Protein AF-A0A447P5D8-F1 (afdb_monomer)

InterPro domains:
  IPR003753 Exonuclease VII, large subunit [PTHR30008] (2-78)
  IPR020579 Exonuclease VII, large subunit, C-terminal [PF02601] (2-78)

pLDDT: mean 85.24, std 13.98, range [43.09, 98.06]

Secondary structure (DSSP, 8-state):
-HHHH-SSS---------SSTTHHHHHHHHHHHHHHHT--S-EEEEE-S--SGGGGGGT-HHHHHHHHH-SS-EEEEE-------

Sequence (85 aa):
MLKRRDPSLPVIIYPTAVQGDDAPGQIVRAIELANARGECDVLIVGRGGGSLEDLWSFNDERVARAIFASRIPVVSAVVTKRTSR

Radius of gyration: 13.83 Å; Cα contacts (8 Å, |Δi|>4): 97; chains: 1; bounding box: 24×35×35 Å

Nearest PDB structures (foldseek):
  8txr-assembly1_D  TM=9.254E-01  e=1.377E-11  Escherichia coli
  8txr-assembly1_A  TM=9.117E-01  e=9.265E-12  Escherichia coli
  8txr-assembly1_C  TM=8.924E-01  e=3.509E-10  Escherichia coli
  4ran-assembly1_B  TM=4.160E-01  e=3.877E+00  Homo sapiens
  4rao-assembly1_B  TM=4.026E-01  e=9.779E+00  Homo sapiens

Mean predicted aligned error: 5.99 Å

Foldseek 3Di:
DCCVVPVPDDDDDQDADQFDPCRLVRLLVSLVVCQVVVPDQEAEDEDDEDDPNRNVSCVPVSNVVSQVPHPRHYDYPYDYDPPDD

Organism: Salmonella enterica I (NCBI:txid59201)

Solvent-accessible surface area (backbone atoms only — not comparable to full-atom values): 5296 Å² total; per-residue (Å²): 109,60,69,76,76,45,68,82,64,88,81,87,86,72,92,59,52,68,48,61,91,65,8,30,64,36,46,33,52,44,55,53,50,48,56,72,67,63,82,54,83,60,43,80,51,63,47,76,67,55,65,77,77,47,51,49,34,69,70,33,66,67,30,50,49,43,60,71,70,44,85,43,52,75,44,78,50,75,46,75,57,78,76,79,123

Structure (mmCIF, N/CA/C/O backbone):
data_AF-A0A447P5D8-F1
#
_entry.id   AF-A0A447P5D8-F1
#
loop_
_atom_site.group_PDB
_atom_site.id
_atom_site.type_symbol
_atom_site.label_atom_id
_atom_site.label_alt_id
_atom_site.label_comp_id
_atom_site.label_asym_id
_atom_site.label_entity_id
_atom_site.label_seq_id
_atom_site.pdbx_PDB_ins_code
_atom_site.Cartn_x
_atom_site.Cartn_y
_atom_site.Cartn_z
_atom_site.occupancy
_atom_site.B_iso_or_equiv
_atom_site.auth_seq_id
_atom_site.auth_comp_id
_atom_site.auth_asym_id
_atom_site.auth_atom_id
_atom_site.pdbx_PDB_model_num
ATOM 1 N N . MET A 1 1 ? 8.750 13.336 10.536 1.00 60.03 1 MET A N 1
ATOM 2 C CA . MET A 1 1 ? 7.783 14.385 10.131 1.00 60.03 1 MET A CA 1
ATOM 3 C C . MET A 1 1 ? 6.407 14.167 10.757 1.00 60.03 1 MET A C 1
ATOM 5 O O . MET A 1 1 ? 5.962 15.081 11.434 1.00 60.03 1 MET A O 1
ATOM 9 N N . LEU A 1 2 ? 5.780 12.986 10.625 1.00 65.06 2 LEU A N 1
ATOM 10 C CA . LEU A 1 2 ? 4.493 12.668 11.283 1.00 65.06 2 LEU A CA 1
ATOM 11 C C . LEU A 1 2 ? 4.551 12.789 12.812 1.00 65.06 2 LEU A C 1
ATOM 13 O O . LEU A 1 2 ? 3.855 13.636 13.349 1.00 65.06 2 LEU A O 1
ATOM 17 N N . LYS A 1 3 ? 5.515 12.132 13.480 1.00 67.50 3 LYS A N 1
ATOM 18 C CA . LYS A 1 3 ? 5.753 12.286 14.936 1.00 67.50 3 LYS A CA 1
ATOM 19 C C . LYS A 1 3 ? 5.945 13.731 15.427 1.00 67.50 3 LYS A C 1
ATOM 21 O O . LYS A 1 3 ? 5.844 13.980 16.616 1.00 67.50 3 LYS A O 1
ATOM 26 N N . ARG A 1 4 ? 6.286 14.671 14.535 1.00 74.50 4 ARG A N 1
ATOM 27 C CA . ARG A 1 4 ? 6.462 16.096 14.865 1.00 74.50 4 ARG A CA 1
ATOM 28 C C . ARG A 1 4 ? 5.179 16.906 14.653 1.00 74.50 4 ARG A C 1
ATOM 30 O O . ARG A 1 4 ? 5.037 17.953 15.265 1.00 74.50 4 ARG A O 1
ATOM 37 N N . ARG A 1 5 ? 4.299 16.472 13.743 1.00 78.38 5 ARG A N 1
ATOM 38 C CA . ARG A 1 5 ? 3.028 17.149 13.438 1.00 78.38 5 ARG A CA 1
ATOM 39 C C . ARG A 1 5 ? 1.889 16.629 14.306 1.00 78.38 5 ARG A C 1
ATOM 41 O O . ARG A 1 5 ? 1.106 17.433 14.783 1.00 78.38 5 ARG A O 1
ATOM 48 N N . ASP A 1 6 ? 1.844 15.319 14.517 1.00 80.69 6 ASP A N 1
ATOM 49 C CA . ASP A 1 6 ? 0.920 14.660 15.431 1.00 80.69 6 ASP A CA 1
ATOM 50 C C . ASP A 1 6 ? 1.593 13.395 16.001 1.00 80.69 6 ASP A C 1
ATOM 52 O O . ASP A 1 6 ? 1.690 12.374 15.315 1.00 80.69 6 ASP A O 1
ATOM 56 N N . PRO A 1 7 ? 2.141 13.462 17.225 1.00 78.31 7 PRO A N 1
ATOM 57 C CA . PRO A 1 7 ? 2.772 12.319 17.879 1.00 78.31 7 PRO A CA 1
ATOM 58 C C . PRO A 1 7 ? 1.779 11.239 18.322 1.00 78.31 7 PRO A C 1
ATOM 60 O O . PRO A 1 7 ? 2.211 10.123 18.601 1.00 78.31 7 PRO A O 1
ATOM 63 N N . SER A 1 8 ? 0.491 11.581 18.442 1.00 88.06 8 SER A N 1
ATOM 64 C CA . SER A 1 8 ? -0.540 10.692 18.983 1.00 88.06 8 SER A CA 1
ATOM 65 C C . SER A 1 8 ? -1.139 9.765 17.931 1.00 88.06 8 SER A C 1
ATOM 67 O O . SER A 1 8 ? -1.648 8.706 18.285 1.00 88.06 8 SER A O 1
ATOM 69 N N . LEU A 1 9 ? -1.022 10.123 16.647 1.00 87.19 9 LEU A N 1
ATOM 70 C CA . LEU A 1 9 ? -1.496 9.310 15.535 1.00 87.19 9 LEU A CA 1
ATOM 71 C C . LEU A 1 9 ? -0.639 8.035 15.377 1.00 87.19 9 LEU A C 1
ATOM 73 O O . LEU A 1 9 ? 0.544 8.136 15.023 1.00 87.19 9 LEU A O 1
ATOM 77 N N . PRO A 1 10 ? -1.202 6.829 15.587 1.00 89.62 10 PRO A N 1
ATOM 78 C CA . PRO A 1 10 ? -0.488 5.578 15.362 1.00 89.62 10 PRO A CA 1
ATOM 79 C C . PRO A 1 10 ? -0.222 5.383 13.868 1.00 89.62 10 PRO A C 1
ATOM 81 O O . PRO A 1 10 ? -1.107 5.564 13.036 1.00 89.62 10 PRO A O 1
ATOM 84 N N . VAL A 1 11 ? 1.007 5.005 13.512 1.00 91.75 11 VAL A N 1
ATOM 85 C CA . VAL A 1 11 ? 1.400 4.764 12.117 1.00 91.75 11 VAL A CA 1
ATOM 86 C C . VAL A 1 11 ? 2.040 3.391 12.008 1.00 91.75 11 VAL A C 1
ATOM 88 O O . VAL A 1 11 ? 3.057 3.125 12.652 1.00 91.75 11 VAL A O 1
ATOM 91 N N . ILE A 1 12 ? 1.478 2.551 11.142 1.00 94.31 12 ILE A N 1
ATOM 92 C CA . ILE A 1 12 ? 2.055 1.263 10.759 1.00 94.31 12 ILE A CA 1
ATOM 93 C C . ILE A 1 12 ? 2.712 1.425 9.392 1.00 94.31 12 ILE A C 1
ATOM 95 O O . ILE A 1 12 ? 2.101 1.917 8.445 1.00 94.31 12 ILE A O 1
ATOM 99 N N . ILE A 1 13 ? 3.977 1.019 9.293 1.00 93.50 13 ILE A N 1
ATOM 100 C CA . ILE A 1 13 ? 4.727 1.043 8.037 1.00 93.50 13 ILE A CA 1
ATOM 101 C C . ILE A 1 13 ? 4.722 -0.366 7.454 1.00 93.50 13 ILE A C 1
ATOM 103 O O . ILE A 1 13 ? 5.182 -1.301 8.106 1.00 93.50 13 ILE A O 1
ATOM 107 N N . TYR A 1 14 ? 4.248 -0.488 6.215 1.00 94.56 14 TYR A N 1
ATOM 108 C CA . TYR A 1 14 ? 4.373 -1.687 5.388 1.00 94.56 14 TYR A CA 1
ATOM 109 C C . TYR A 1 14 ? 5.500 -1.457 4.366 1.00 94.56 14 TYR A C 1
ATOM 111 O O . TYR A 1 14 ? 5.273 -0.780 3.358 1.00 94.56 14 TYR A O 1
ATOM 119 N N . PRO A 1 15 ? 6.736 -1.939 4.618 1.00 92.88 15 PRO A N 1
ATOM 120 C CA . PRO A 1 15 ? 7.870 -1.698 3.729 1.00 92.88 15 PRO A CA 1
ATOM 121 C C . PRO A 1 15 ? 7.607 -2.294 2.348 1.00 92.88 15 PRO A C 1
ATOM 123 O O . PRO A 1 15 ? 7.313 -3.479 2.230 1.00 92.88 15 PRO A O 1
ATOM 126 N N . THR A 1 16 ? 7.690 -1.458 1.316 1.00 92.19 16 THR A N 1
ATOM 127 C CA . THR A 1 16 ? 7.254 -1.805 -0.038 1.00 92.19 16 THR A CA 1
ATOM 128 C C . THR A 1 16 ? 8.108 -1.052 -1.050 1.00 9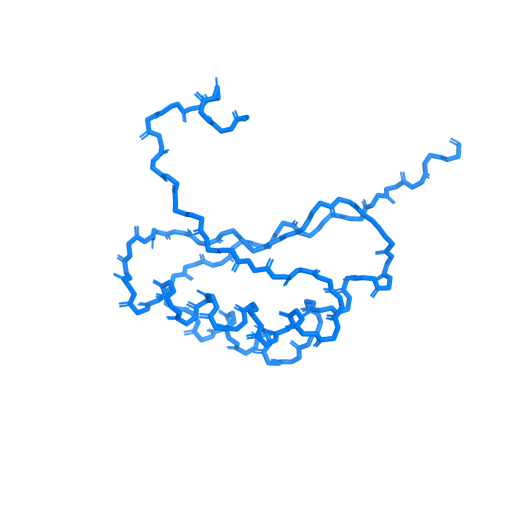2.19 16 THR A C 1
ATOM 130 O O . THR A 1 16 ? 8.284 0.162 -0.924 1.00 92.19 16 THR A O 1
ATOM 133 N N . ALA A 1 17 ? 8.633 -1.743 -2.061 1.00 91.06 17 ALA A N 1
ATOM 134 C CA . ALA A 1 17 ? 9.228 -1.092 -3.219 1.00 91.06 17 ALA A CA 1
ATOM 135 C C . ALA A 1 17 ? 8.150 -0.335 -4.006 1.00 91.06 17 ALA A C 1
ATOM 137 O O . ALA A 1 17 ? 7.082 -0.863 -4.295 1.00 91.06 17 ALA A O 1
ATOM 138 N N . VAL A 1 18 ? 8.444 0.912 -4.365 1.00 86.88 18 VAL A N 1
ATOM 139 C CA . VAL A 1 18 ? 7.515 1.824 -5.060 1.00 86.88 18 VAL A CA 1
ATOM 140 C C . VAL A 1 18 ? 8.016 2.226 -6.451 1.00 86.88 18 VAL A C 1
ATOM 142 O O . VAL A 1 18 ? 7.497 3.162 -7.055 1.00 86.88 18 VAL A O 1
ATOM 145 N N . GLN A 1 19 ? 9.068 1.556 -6.924 1.00 85.62 19 GLN A N 1
ATOM 146 C CA . GLN A 1 19 ? 9.681 1.720 -8.239 1.00 85.62 19 GLN A CA 1
ATOM 147 C C . GLN A 1 19 ? 10.386 0.421 -8.655 1.00 85.62 19 GLN A C 1
ATOM 149 O O . GLN A 1 19 ? 10.819 -0.344 -7.788 1.00 85.62 19 GLN A O 1
ATOM 154 N N . GLY A 1 20 ? 10.549 0.228 -9.964 1.00 86.62 20 GLY A N 1
ATOM 155 C CA . GLY A 1 20 ? 11.130 -0.981 -10.547 1.00 86.62 20 GLY A CA 1
ATOM 156 C C . GLY A 1 20 ? 10.120 -2.119 -10.712 1.00 86.62 20 GLY A C 1
ATOM 157 O O . GLY A 1 20 ? 9.002 -2.061 -10.200 1.00 86.62 20 GLY A O 1
ATOM 158 N N . ASP A 1 21 ? 10.531 -3.166 -11.423 1.00 88.75 21 ASP A N 1
ATOM 159 C CA . ASP A 1 21 ? 9.639 -4.235 -11.898 1.00 88.75 21 ASP A CA 1
ATOM 160 C C . ASP A 1 21 ? 8.980 -5.046 -10.770 1.00 88.75 21 ASP A C 1
ATOM 162 O O . ASP A 1 21 ? 7.866 -5.553 -10.919 1.00 88.75 21 ASP A O 1
ATOM 166 N N . ASP A 1 22 ? 9.628 -5.119 -9.605 1.00 90.75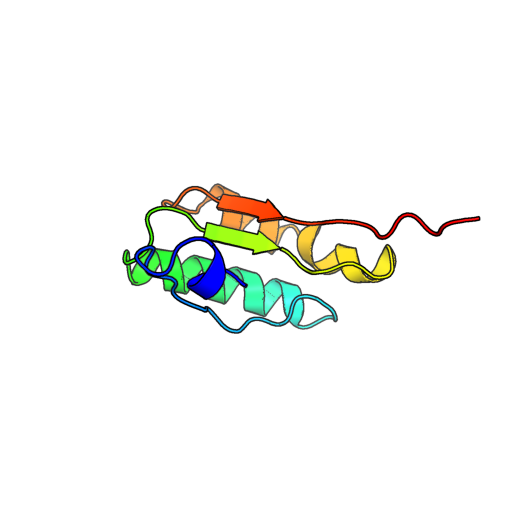 22 ASP A N 1
ATOM 167 C CA . ASP A 1 22 ? 9.113 -5.831 -8.433 1.00 90.75 22 ASP A CA 1
ATOM 168 C C . ASP A 1 22 ? 8.081 -5.025 -7.625 1.00 90.75 22 ASP A C 1
ATOM 170 O O . ASP A 1 22 ? 7.383 -5.587 -6.770 1.00 90.75 22 ASP A O 1
ATOM 174 N N . ALA A 1 23 ? 7.975 -3.713 -7.861 1.00 92.31 23 ALA A N 1
ATOM 175 C CA . ALA A 1 23 ? 7.142 -2.822 -7.059 1.00 92.31 23 ALA A CA 1
ATOM 176 C C . ALA A 1 23 ? 5.647 -3.179 -7.095 1.00 92.31 23 ALA A C 1
ATOM 178 O O . ALA A 1 23 ? 5.067 -3.308 -6.014 1.00 92.31 23 ALA A O 1
ATOM 179 N N . PRO A 1 24 ? 5.005 -3.433 -8.257 1.00 93.88 24 PRO A N 1
ATOM 180 C CA . PRO A 1 24 ? 3.588 -3.795 -8.294 1.00 93.88 24 PRO A CA 1
ATOM 181 C C . PRO A 1 24 ? 3.247 -4.986 -7.395 1.00 93.88 24 PRO A C 1
ATOM 183 O O . PRO A 1 24 ? 2.309 -4.931 -6.602 1.00 93.88 24 PRO A O 1
ATOM 186 N N . GLY A 1 25 ? 4.051 -6.052 -7.462 1.00 95.69 25 GLY A N 1
ATOM 187 C CA . GLY A 1 25 ? 3.835 -7.254 -6.659 1.00 95.69 25 GLY A CA 1
ATOM 188 C C . GLY A 1 25 ? 4.004 -7.002 -5.160 1.00 95.69 25 GLY A C 1
ATOM 189 O O . GLY A 1 25 ? 3.261 -7.561 -4.355 1.00 95.69 25 GLY A O 1
ATOM 190 N N . GLN A 1 26 ? 4.956 -6.151 -4.768 1.00 96.19 26 GLN A N 1
ATOM 191 C CA . GLN A 1 26 ? 5.122 -5.765 -3.366 1.00 96.19 26 GLN A CA 1
ATOM 192 C C . GLN A 1 26 ? 3.958 -4.898 -2.871 1.00 96.19 26 GLN A C 1
ATOM 194 O O . GLN A 1 26 ? 3.470 -5.135 -1.768 1.00 96.19 26 GLN A O 1
ATOM 199 N N . ILE A 1 27 ? 3.477 -3.951 -3.685 1.00 95.31 27 ILE A N 1
ATOM 200 C CA . ILE A 1 27 ? 2.339 -3.083 -3.345 1.00 95.31 27 ILE A CA 1
ATOM 201 C C . ILE A 1 27 ? 1.077 -3.917 -3.115 1.00 95.31 27 ILE A C 1
ATOM 203 O O . ILE A 1 27 ? 0.407 -3.733 -2.099 1.00 95.31 27 ILE A O 1
ATOM 207 N N . VAL A 1 28 ? 0.786 -4.872 -4.004 1.00 97.12 28 VAL A N 1
ATOM 208 C CA . VAL A 1 28 ? -0.355 -5.790 -3.845 1.00 97.12 28 VAL A CA 1
ATOM 209 C C . VAL A 1 28 ? -0.262 -6.547 -2.519 1.00 97.12 28 VAL A C 1
ATOM 211 O O . VAL A 1 28 ? -1.188 -6.480 -1.712 1.00 97.12 28 VAL A O 1
ATOM 214 N N . ARG A 1 29 ? 0.885 -7.180 -2.234 1.00 97.88 29 ARG A N 1
ATOM 215 C CA . ARG A 1 29 ? 1.085 -7.929 -0.982 1.00 97.88 29 ARG A CA 1
ATOM 216 C C . ARG A 1 29 ? 0.948 -7.052 0.261 1.00 97.88 29 ARG A C 1
ATOM 218 O O . ARG A 1 29 ? 0.431 -7.511 1.275 1.00 97.88 29 ARG A O 1
ATOM 225 N N . ALA A 1 30 ? 1.403 -5.803 0.203 1.00 97.25 30 ALA A N 1
ATOM 226 C CA . ALA A 1 30 ? 1.276 -4.868 1.316 1.00 97.25 30 ALA A CA 1
ATOM 227 C C . ALA A 1 30 ? -0.189 -4.491 1.587 1.00 97.25 30 ALA A C 1
ATOM 229 O O . ALA A 1 30 ? -0.604 -4.470 2.746 1.00 97.25 30 ALA A O 1
ATOM 230 N N . ILE A 1 31 ? -0.983 -4.248 0.537 1.00 97.12 31 ILE A N 1
ATOM 231 C CA . ILE A 1 31 ? -2.424 -3.972 0.657 1.00 97.12 31 ILE A CA 1
ATOM 232 C C . ILE A 1 31 ? -3.150 -5.189 1.240 1.00 97.12 31 ILE A C 1
ATOM 234 O O . ILE A 1 31 ? -3.934 -5.047 2.179 1.00 97.12 31 ILE A O 1
ATOM 238 N N . GLU A 1 32 ? -2.876 -6.387 0.725 1.00 97.94 32 GLU A N 1
ATOM 239 C CA . GLU A 1 32 ? -3.475 -7.634 1.215 1.00 97.94 32 GLU A CA 1
ATOM 240 C C . GLU A 1 32 ? -3.127 -7.890 2.684 1.00 97.94 32 GLU A C 1
ATOM 242 O O . GLU A 1 32 ? -4.013 -8.171 3.491 1.00 97.94 32 GLU A O 1
ATOM 247 N N . LEU A 1 33 ? -1.854 -7.720 3.056 1.00 98.06 33 LEU A N 1
ATOM 248 C CA . LEU A 1 33 ? -1.399 -7.884 4.433 1.00 98.06 33 LEU A CA 1
ATOM 249 C C . LEU A 1 33 ? -2.068 -6.878 5.375 1.00 98.06 33 LEU A C 1
ATOM 251 O O . LEU A 1 33 ? -2.491 -7.254 6.467 1.00 98.06 33 LEU A O 1
ATOM 255 N N . ALA A 1 34 ? -2.192 -5.615 4.966 1.00 97.56 34 ALA A N 1
ATOM 256 C CA . ALA A 1 34 ? -2.855 -4.603 5.777 1.00 97.56 34 ALA A CA 1
ATOM 257 C C . ALA A 1 34 ? -4.341 -4.929 5.997 1.00 97.56 34 ALA A C 1
ATOM 259 O O . ALA A 1 34 ? -4.833 -4.837 7.122 1.00 97.56 34 ALA A O 1
ATOM 260 N N . ASN A 1 35 ? -5.033 -5.390 4.950 1.00 98.06 35 ASN A N 1
ATOM 261 C CA . ASN A 1 35 ? -6.417 -5.855 5.046 1.00 98.06 35 ASN A CA 1
ATOM 262 C C . ASN A 1 35 ? -6.564 -7.098 5.935 1.00 98.06 35 ASN A C 1
ATOM 264 O O . ASN A 1 35 ? -7.554 -7.212 6.653 1.00 98.06 35 ASN A O 1
ATOM 268 N N . ALA A 1 36 ? -5.601 -8.023 5.894 1.00 98.00 36 ALA A N 1
ATOM 269 C CA . ALA A 1 36 ? -5.610 -9.222 6.728 1.00 98.00 36 ALA A CA 1
ATOM 270 C C . ALA A 1 36 ? -5.384 -8.902 8.212 1.00 98.00 36 ALA A C 1
ATOM 272 O O . ALA A 1 36 ? -5.994 -9.530 9.074 1.00 98.00 36 ALA A O 1
ATOM 273 N N . ARG A 1 37 ? -4.521 -7.923 8.508 1.00 97.56 37 ARG A N 1
ATOM 274 C CA . ARG A 1 37 ? -4.232 -7.480 9.878 1.00 97.56 37 ARG A CA 1
ATOM 275 C C . ARG A 1 37 ? -5.361 -6.640 10.474 1.00 97.56 37 ARG A C 1
ATOM 277 O O . ARG A 1 37 ? -5.622 -6.754 11.663 1.00 97.56 37 ARG A O 1
ATOM 284 N N . GLY A 1 38 ? -6.033 -5.818 9.663 1.00 95.88 38 GLY A N 1
ATOM 285 C CA . GLY A 1 38 ? -7.169 -5.006 10.118 1.00 95.88 38 GLY A CA 1
ATOM 286 C C . GLY A 1 38 ? -6.799 -3.952 11.168 1.00 95.88 38 GLY A C 1
ATOM 287 O O . GLY A 1 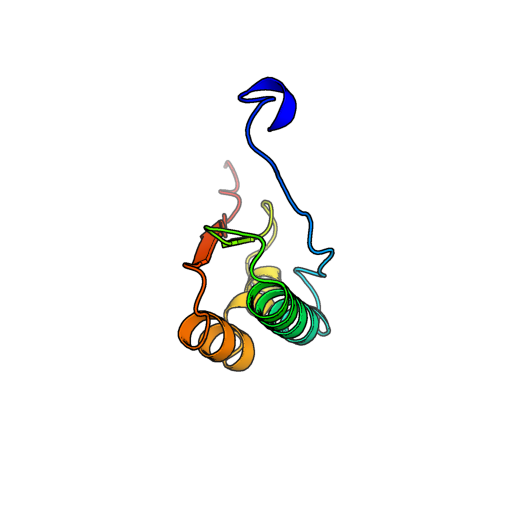38 ? -7.638 -3.566 11.971 1.00 95.88 38 GLY A O 1
ATOM 288 N N . GLU A 1 39 ? -5.539 -3.509 11.182 1.00 95.19 39 GLU A N 1
ATOM 289 C CA . GLU A 1 39 ? -4.990 -2.582 12.188 1.00 95.19 39 GLU A CA 1
ATOM 290 C C . GLU A 1 39 ? -5.024 -1.107 11.748 1.00 95.19 39 GLU A C 1
ATOM 292 O O . GLU A 1 39 ? -4.629 -0.229 12.512 1.00 95.19 39 GLU A O 1
ATOM 297 N N . CYS A 1 40 ? -5.443 -0.826 10.509 1.00 96.00 40 CYS A N 1
ATOM 298 C CA . CYS A 1 40 ? -5.461 0.520 9.940 1.00 96.00 40 CYS A CA 1
ATOM 299 C C . CYS A 1 40 ? -6.876 0.922 9.519 1.00 96.00 40 CYS A C 1
ATOM 301 O O . CYS A 1 40 ? -7.545 0.165 8.819 1.00 96.00 40 CYS A O 1
ATOM 303 N N . ASP A 1 41 ? -7.268 2.158 9.827 1.00 96.38 41 ASP A N 1
ATOM 304 C CA . ASP A 1 41 ? -8.520 2.752 9.333 1.00 96.38 41 ASP A CA 1
ATOM 305 C C . ASP A 1 41 ? -8.392 3.303 7.905 1.00 96.38 41 ASP A C 1
ATOM 307 O O . ASP A 1 41 ? -9.377 3.451 7.185 1.00 96.38 41 ASP A O 1
ATOM 311 N N . VAL A 1 42 ? -7.167 3.630 7.484 1.00 95.88 42 VAL A N 1
ATOM 312 C CA . VAL A 1 42 ? -6.856 4.175 6.160 1.00 95.88 42 VAL A CA 1
ATOM 313 C C . VAL A 1 42 ? -5.470 3.721 5.713 1.00 95.88 42 VAL A C 1
ATOM 315 O O . VAL A 1 42 ? -4.537 3.643 6.516 1.00 95.88 42 VAL A O 1
ATOM 318 N N . LEU A 1 43 ? -5.316 3.445 4.418 1.00 96.25 43 LEU A N 1
ATOM 319 C CA . LEU A 1 43 ? -4.023 3.195 3.786 1.00 96.25 43 LEU A CA 1
ATOM 320 C C . LEU A 1 43 ? -3.607 4.403 2.956 1.00 96.25 43 LEU A C 1
ATOM 322 O O . LEU A 1 43 ? -4.383 4.922 2.158 1.00 96.25 43 LEU A O 1
ATOM 326 N N . ILE A 1 44 ? -2.350 4.814 3.102 1.00 93.69 44 ILE A N 1
ATOM 327 C CA . ILE A 1 44 ? -1.724 5.787 2.209 1.00 93.69 44 ILE A CA 1
ATOM 328 C C . ILE A 1 44 ? -0.738 5.023 1.341 1.00 93.69 44 ILE A C 1
ATOM 330 O O . ILE A 1 44 ? 0.271 4.516 1.832 1.00 93.69 44 ILE A O 1
ATOM 334 N N . VAL A 1 45 ? -1.038 4.947 0.050 1.00 90.94 45 VAL A N 1
ATOM 335 C CA . VAL A 1 45 ? -0.193 4.283 -0.942 1.00 90.94 45 VAL A CA 1
ATOM 336 C C . VAL A 1 45 ? 0.372 5.365 -1.843 1.00 90.94 45 VAL A C 1
ATOM 338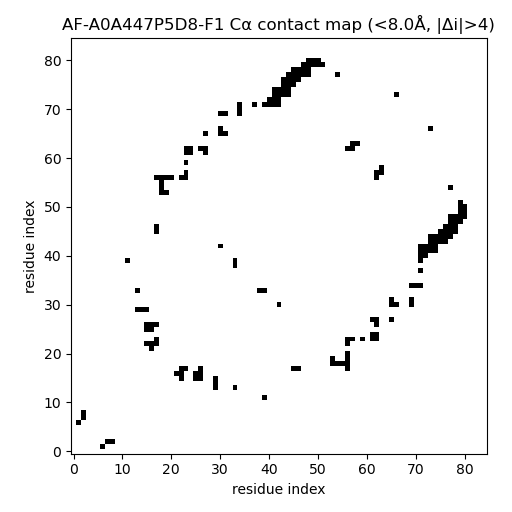 O O . VAL A 1 45 ? -0.353 6.113 -2.490 1.00 90.94 45 VAL A O 1
ATOM 341 N N . GLY A 1 46 ? 1.685 5.523 -1.843 1.00 86.69 46 GLY A N 1
ATOM 342 C CA . GLY A 1 46 ? 2.297 6.620 -2.567 1.00 86.69 46 GLY A CA 1
ATOM 343 C C . GLY A 1 46 ? 3.805 6.559 -2.525 1.00 86.69 46 GLY A C 1
ATOM 344 O O . GLY A 1 46 ? 4.408 5.757 -1.813 1.00 86.69 46 GLY A O 1
ATOM 345 N N . ARG A 1 47 ? 4.409 7.437 -3.312 1.00 82.94 47 ARG A N 1
ATOM 346 C CA . ARG A 1 47 ? 5.854 7.566 -3.448 1.00 82.94 47 ARG A CA 1
ATOM 347 C C . ARG A 1 47 ? 6.206 9.054 -3.446 1.00 82.94 47 ARG A C 1
ATOM 349 O O . ARG A 1 47 ? 5.390 9.892 -3.820 1.00 82.94 47 ARG A O 1
ATOM 356 N N . GLY A 1 48 ? 7.429 9.382 -3.031 1.00 75.25 48 GLY A N 1
ATOM 357 C CA . GLY A 1 48 ? 7.967 10.738 -3.171 1.00 75.25 48 GLY A CA 1
ATOM 358 C C . GLY A 1 48 ? 8.158 11.161 -4.637 1.00 75.25 48 GLY A C 1
ATOM 359 O O . GLY A 1 48 ? 7.877 10.418 -5.568 1.00 75.25 48 GLY A O 1
ATOM 360 N N . GLY A 1 49 ? 8.660 12.372 -4.868 1.00 63.88 49 GLY A N 1
ATOM 361 C CA . GLY A 1 49 ? 8.885 12.856 -6.233 1.00 63.88 49 GLY A CA 1
ATOM 362 C C . GLY A 1 49 ? 10.013 12.118 -6.980 1.00 63.88 49 GLY A C 1
ATOM 363 O O . GLY A 1 49 ? 11.023 11.773 -6.373 1.00 63.88 49 GLY A O 1
ATOM 364 N N . GLY A 1 50 ? 9.874 11.961 -8.301 1.00 66.75 50 GLY A N 1
ATOM 365 C CA . GLY A 1 50 ? 10.879 11.401 -9.224 1.00 66.75 50 GLY A CA 1
ATOM 366 C C . GLY A 1 50 ? 10.378 11.420 -10.680 1.00 66.75 50 GLY A C 1
ATOM 367 O O . GLY A 1 50 ? 9.474 12.206 -10.972 1.00 66.75 50 GLY A O 1
ATOM 368 N N . SER A 1 51 ? 10.959 10.621 -11.587 1.00 66.50 51 SER A N 1
ATOM 369 C CA . SER A 1 51 ? 10.591 10.628 -13.018 1.00 66.50 51 SER A CA 1
ATOM 370 C C . SER A 1 51 ? 9.173 10.076 -13.256 1.00 66.50 51 SER A C 1
ATOM 372 O O . SER A 1 51 ? 8.601 9.411 -12.387 1.00 66.50 51 SER A O 1
ATOM 374 N N . LEU A 1 52 ? 8.598 10.373 -14.430 1.00 64.50 52 LEU A N 1
ATOM 375 C CA . LEU A 1 52 ? 7.292 9.849 -14.855 1.00 64.50 52 LEU A CA 1
ATOM 376 C C . LEU A 1 52 ? 7.334 8.325 -15.067 1.00 64.50 52 LEU A C 1
ATOM 378 O O . LEU A 1 52 ? 6.355 7.638 -14.798 1.00 64.50 52 LEU A O 1
ATOM 382 N N . GLU A 1 53 ? 8.474 7.814 -15.528 1.00 62.31 53 GLU A N 1
ATOM 383 C CA . GLU A 1 53 ? 8.705 6.400 -15.854 1.00 62.31 53 GLU A CA 1
ATOM 384 C C . GLU A 1 53 ? 8.591 5.517 -14.608 1.00 62.31 53 GLU A C 1
ATOM 386 O O . GLU A 1 53 ? 7.998 4.444 -14.637 1.00 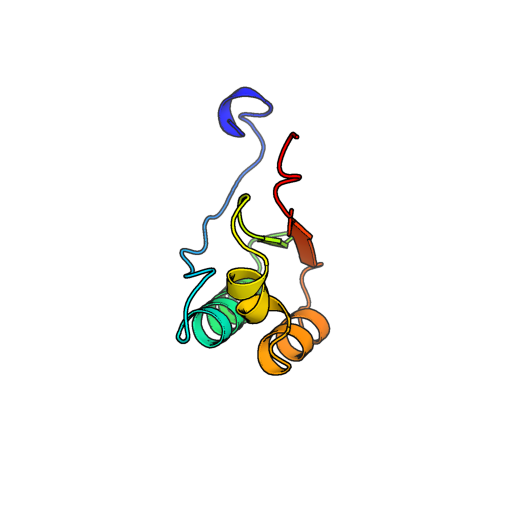62.31 53 GLU A O 1
ATOM 391 N N . ASP A 1 54 ? 9.031 6.025 -13.464 1.00 62.88 54 ASP A N 1
ATOM 392 C CA . ASP A 1 54 ? 8.924 5.308 -12.199 1.00 62.88 54 ASP A CA 1
ATOM 393 C C . ASP A 1 54 ? 7.485 5.244 -11.636 1.00 62.88 54 ASP A C 1
ATOM 395 O O . ASP A 1 54 ? 7.214 4.489 -10.698 1.00 62.88 54 ASP A O 1
ATOM 399 N N . LEU A 1 55 ? 6.552 6.059 -12.152 1.00 68.25 55 LEU A N 1
ATOM 400 C CA . LEU A 1 55 ? 5.143 6.047 -11.729 1.00 68.25 55 LEU A CA 1
ATOM 401 C C . LEU A 1 55 ? 4.390 4.827 -12.262 1.00 68.25 55 LEU A C 1
ATOM 403 O O . LEU A 1 55 ? 3.291 4.527 -11.792 1.00 68.25 55 LEU A O 1
ATOM 407 N N . TRP A 1 56 ? 4.989 4.111 -13.215 1.00 74.50 56 TRP A N 1
ATOM 408 C CA . TRP A 1 56 ? 4.357 2.999 -13.909 1.00 74.50 56 TRP A CA 1
ATOM 409 C C . TRP A 1 56 ? 3.909 1.876 -12.971 1.00 74.50 56 TRP A C 1
ATOM 411 O O . TRP A 1 56 ? 2.876 1.256 -13.206 1.00 74.50 56 TRP A O 1
ATOM 421 N N . SER A 1 57 ? 4.608 1.687 -11.848 1.00 79.62 57 SER A N 1
ATOM 422 C CA . SER A 1 57 ? 4.267 0.673 -10.840 1.00 79.62 57 SER A CA 1
ATOM 423 C C . SER A 1 57 ? 2.840 0.813 -10.285 1.00 79.62 57 SER A C 1
ATOM 425 O O . SER A 1 57 ? 2.242 -0.177 -9.875 1.00 79.62 57 SER A O 1
ATOM 427 N N . PHE A 1 58 ? 2.283 2.031 -10.277 1.00 81.81 58 PHE A N 1
ATOM 428 C CA . PHE A 1 58 ? 0.922 2.315 -9.803 1.00 81.81 58 PHE A CA 1
ATOM 429 C C . PHE A 1 58 ? -0.139 2.209 -10.910 1.00 81.81 58 PHE A C 1
ATOM 431 O O . PHE A 1 58 ? -1.326 2.153 -10.600 1.00 81.81 58 PHE A O 1
ATOM 438 N N . ASN A 1 59 ? 0.280 2.158 -12.180 1.00 84.50 59 ASN A N 1
ATOM 439 C CA . ASN A 1 59 ? -0.597 1.907 -13.328 1.00 84.50 59 ASN A CA 1
ATOM 440 C C . ASN A 1 59 ? -0.777 0.408 -13.611 1.00 84.50 59 ASN A C 1
ATOM 442 O O . ASN A 1 59 ? -1.545 0.042 -14.500 1.00 84.50 59 ASN A O 1
ATOM 446 N N . ASP A 1 60 ? -0.075 -0.464 -12.885 1.00 91.06 60 ASP A N 1
ATOM 447 C CA . ASP A 1 60 ? -0.239 -1.905 -13.017 1.00 91.06 60 ASP A CA 1
ATOM 448 C C . ASP A 1 60 ? -1.665 -2.315 -12.625 1.00 91.06 60 ASP A C 1
ATOM 450 O O . ASP A 1 60 ? -2.163 -1.997 -11.540 1.00 91.06 60 ASP A O 1
ATOM 454 N N . GLU A 1 61 ? -2.328 -3.053 -13.511 1.00 94.38 61 GLU A N 1
ATOM 455 C CA . GLU A 1 61 ? -3.706 -3.493 -13.319 1.00 94.38 61 GLU A CA 1
ATOM 456 C C . GLU A 1 61 ? -3.885 -4.296 -12.021 1.00 94.38 61 GLU A C 1
ATOM 458 O O . GLU A 1 61 ? -4.917 -4.187 -11.356 1.00 94.38 61 GLU A O 1
ATOM 463 N N . ARG A 1 62 ? -2.870 -5.067 -11.611 1.00 95.31 62 ARG A N 1
ATOM 464 C CA . ARG A 1 62 ? -2.908 -5.849 -10.367 1.00 95.31 62 ARG A CA 1
ATOM 465 C C . ARG A 1 62 ? -2.991 -4.935 -9.150 1.00 95.31 62 ARG A C 1
ATOM 467 O O . ARG A 1 62 ? -3.748 -5.224 -8.227 1.00 95.31 62 ARG A O 1
ATOM 474 N N . VAL A 1 63 ? -2.267 -3.816 -9.170 1.00 94.50 63 VAL A N 1
ATOM 475 C CA . VAL A 1 63 ? -2.321 -2.803 -8.107 1.00 94.50 63 VAL A CA 1
ATOM 476 C C . VAL A 1 63 ? -3.690 -2.133 -8.089 1.00 94.50 63 VAL A C 1
ATOM 478 O O . VAL A 1 63 ? -4.304 -2.047 -7.028 1.00 94.50 63 VAL A O 1
ATOM 481 N N . ALA A 1 64 ? -4.218 -1.734 -9.250 1.00 94.12 64 ALA A N 1
ATOM 482 C CA . ALA A 1 64 ? -5.552 -1.141 -9.342 1.00 94.12 64 ALA A CA 1
ATOM 483 C C . ALA A 1 64 ? -6.646 -2.085 -8.806 1.00 94.12 64 ALA A C 1
ATOM 485 O O . ALA A 1 64 ? -7.510 -1.663 -8.035 1.00 94.12 64 ALA A O 1
ATOM 486 N N . ARG A 1 65 ? -6.580 -3.378 -9.149 1.00 96.81 65 ARG A N 1
ATOM 487 C CA . ARG A 1 65 ? -7.505 -4.407 -8.646 1.00 96.81 65 ARG A CA 1
ATOM 488 C C . ARG A 1 65 ? -7.362 -4.636 -7.142 1.00 96.81 65 ARG A C 1
ATOM 490 O O . ARG A 1 65 ? -8.379 -4.759 -6.467 1.00 96.81 65 ARG A O 1
ATOM 497 N N . ALA A 1 66 ? -6.140 -4.649 -6.610 1.00 96.94 66 ALA A N 1
ATOM 498 C CA . ALA A 1 66 ? -5.905 -4.776 -5.171 1.00 96.94 66 ALA A CA 1
ATOM 499 C C . ALA A 1 66 ? -6.446 -3.568 -4.390 1.00 96.94 66 ALA A C 1
ATOM 501 O O . ALA A 1 66 ? -7.074 -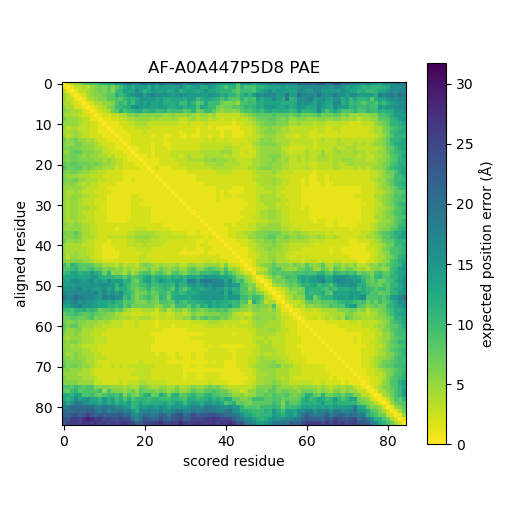3.742 -3.349 1.00 96.94 66 ALA A O 1
ATOM 502 N N . ILE A 1 67 ? -6.266 -2.351 -4.915 1.00 95.56 67 ILE A N 1
ATOM 503 C CA . ILE A 1 67 ? -6.852 -1.130 -4.345 1.00 95.56 67 ILE A CA 1
ATOM 504 C C . ILE A 1 67 ? -8.380 -1.221 -4.354 1.00 95.56 67 I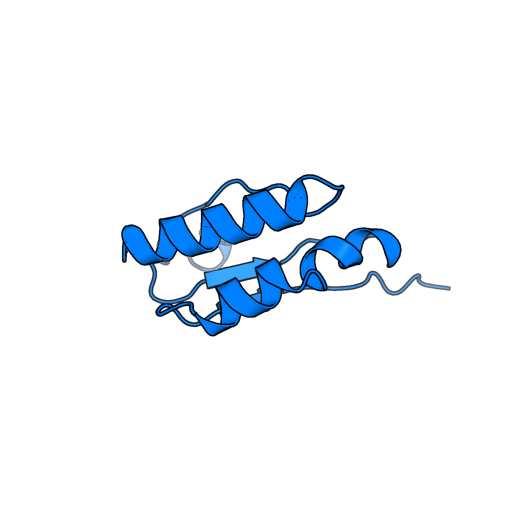LE A C 1
ATOM 506 O O . ILE A 1 67 ? -9.008 -0.975 -3.328 1.00 95.56 67 ILE A O 1
ATOM 510 N N . PHE A 1 68 ? -8.975 -1.614 -5.483 1.00 96.31 68 PHE A N 1
ATOM 511 C CA . PHE A 1 68 ? -10.425 -1.770 -5.612 1.00 96.31 68 PHE A CA 1
ATOM 512 C C . PHE A 1 68 ? -10.999 -2.823 -4.650 1.00 96.31 68 PHE A C 1
ATOM 514 O O . PHE A 1 68 ? -12.078 -2.629 -4.098 1.00 96.31 68 PHE A O 1
ATOM 521 N N . ALA A 1 69 ? -10.281 -3.926 -4.432 1.00 97.56 69 ALA A N 1
ATOM 522 C CA . ALA A 1 69 ? -10.694 -5.000 -3.530 1.00 97.56 69 ALA A CA 1
ATOM 523 C C . ALA A 1 69 ? -10.408 -4.712 -2.042 1.00 97.56 69 ALA A C 1
ATOM 525 O O . ALA A 1 69 ? -10.819 -5.493 -1.179 1.00 97.56 69 ALA A O 1
ATOM 526 N N . SER A 1 70 ? -9.695 -3.627 -1.725 1.00 97.88 70 SER A N 1
ATOM 527 C CA . SER A 1 70 ? -9.336 -3.274 -0.352 1.00 97.88 70 SER A CA 1
ATOM 528 C C . SER A 1 70 ? -10.579 -2.922 0.466 1.00 97.88 70 SER A C 1
ATOM 530 O O . SER A 1 70 ? -11.409 -2.113 0.057 1.00 97.88 70 SER A O 1
ATOM 532 N N . ARG A 1 71 ? -10.686 -3.501 1.665 1.00 97.75 71 ARG A N 1
ATOM 533 C CA . ARG A 1 71 ? -11.719 -3.169 2.660 1.00 97.75 71 ARG A CA 1
ATOM 534 C C . ARG A 1 71 ? -11.361 -1.901 3.430 1.00 97.75 71 ARG A C 1
ATOM 536 O O . ARG A 1 71 ? -12.249 -1.196 3.895 1.00 97.75 71 ARG A O 1
ATOM 543 N N . ILE A 1 72 ? -10.065 -1.621 3.555 1.00 97.81 72 ILE A N 1
ATOM 544 C CA . ILE A 1 72 ? -9.548 -0.384 4.138 1.00 97.81 72 ILE A CA 1
ATOM 545 C C . ILE A 1 72 ? -9.484 0.680 3.027 1.00 97.81 72 ILE A C 1
ATOM 547 O O . ILE A 1 72 ? -8.875 0.410 1.985 1.00 97.81 72 ILE A O 1
ATOM 551 N N . PRO A 1 73 ? -10.065 1.880 3.217 1.00 97.00 73 PRO A N 1
ATOM 552 C CA . PRO A 1 73 ? -9.968 2.976 2.257 1.00 97.00 73 PRO A CA 1
ATOM 553 C C . PRO A 1 73 ? -8.517 3.306 1.892 1.00 97.00 73 PRO A C 1
ATOM 555 O O . PRO A 1 73 ? -7.662 3.446 2.770 1.00 97.00 73 PRO A O 1
ATOM 558 N N . VAL A 1 74 ? -8.241 3.462 0.595 1.00 95.19 74 VAL A N 1
ATOM 559 C CA . VAL A 1 74 ? -6.898 3.762 0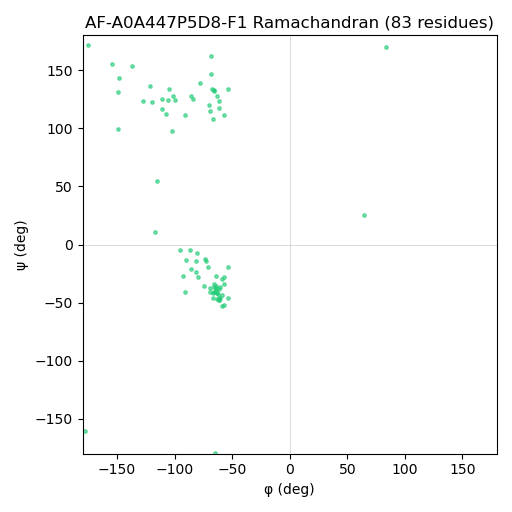.081 1.00 95.19 74 VAL A CA 1
ATOM 560 C C . VAL A 1 74 ? -6.847 5.183 -0.470 1.00 95.19 74 VAL A C 1
ATOM 562 O O . VAL A 1 74 ? -7.612 5.546 -1.361 1.00 95.19 74 VAL A O 1
ATOM 565 N N . VAL A 1 75 ? -5.897 5.975 0.024 1.00 92.69 75 VAL A N 1
ATOM 566 C CA . VAL A 1 75 ? -5.566 7.305 -0.492 1.00 92.69 75 VAL A CA 1
ATOM 567 C C . VAL A 1 75 ? -4.255 7.223 -1.267 1.00 92.69 75 VAL A C 1
ATOM 569 O O . VAL A 1 75 ? -3.227 6.804 -0.729 1.00 92.69 75 VAL A O 1
ATOM 572 N N . SER A 1 76 ? -4.281 7.646 -2.532 1.00 84.81 76 SER A N 1
ATOM 573 C CA . SER A 1 76 ? -3.080 7.725 -3.364 1.00 84.81 76 SER A CA 1
ATOM 574 C C . SER A 1 76 ? -2.328 9.034 -3.117 1.00 84.81 76 SER A C 1
ATOM 576 O O . SER A 1 76 ? -2.891 10.118 -3.261 1.00 84.81 76 SER A O 1
ATOM 578 N N . ALA A 1 77 ? -1.046 8.936 -2.770 1.00 81.69 77 ALA A N 1
ATOM 579 C CA . ALA A 1 77 ? -0.138 10.072 -2.614 1.00 81.69 77 ALA A CA 1
ATOM 580 C C . ALA A 1 77 ? 0.989 10.006 -3.656 1.00 81.69 77 ALA A C 1
ATOM 582 O O . ALA A 1 77 ? 2.174 9.990 -3.322 1.00 81.69 77 ALA A O 1
ATOM 583 N N . VAL A 1 78 ? 0.614 9.911 -4.932 1.00 73.75 78 VAL A N 1
ATOM 584 C CA . VAL A 1 78 ? 1.551 9.908 -6.059 1.00 73.75 78 VAL A CA 1
ATOM 585 C C . VAL A 1 78 ? 1.759 11.343 -6.544 1.00 73.75 78 VAL A C 1
ATOM 587 O O . VAL A 1 78 ? 0.845 11.966 -7.078 1.00 73.75 78 VAL A O 1
ATOM 590 N N . VAL A 1 79 ? 2.964 11.887 -6.347 1.00 65.38 79 VAL A N 1
ATOM 591 C CA . VAL A 1 79 ? 3.300 13.271 -6.718 1.00 65.38 79 VAL A CA 1
ATOM 592 C C . VAL A 1 79 ? 4.436 13.278 -7.736 1.00 65.38 79 VAL A C 1
ATOM 594 O O . VAL A 1 79 ? 5.528 12.783 -7.468 1.00 65.38 79 VAL A O 1
ATOM 597 N N . THR A 1 80 ? 4.205 13.890 -8.898 1.00 58.66 80 THR A N 1
ATOM 598 C CA . THR A 1 80 ? 5.273 14.176 -9.864 1.00 58.66 80 THR A CA 1
ATOM 599 C C . THR A 1 80 ? 6.072 15.404 -9.419 1.00 58.66 80 THR A C 1
ATOM 601 O O . THR A 1 80 ? 5.492 16.387 -8.944 1.00 58.66 80 THR A O 1
ATOM 604 N N . LYS A 1 81 ? 7.406 15.392 -9.554 1.00 57.88 81 LYS A N 1
ATOM 605 C CA . LYS A 1 81 ? 8.164 16.640 -9.392 1.00 57.88 81 LYS A CA 1
ATOM 606 C C . LYS A 1 81 ? 7.854 17.528 -10.590 1.00 57.88 81 LYS A C 1
ATOM 608 O O . LYS A 1 81 ? 8.171 17.181 -11.722 1.00 57.88 81 LYS A O 1
ATOM 613 N N . ARG A 1 82 ? 7.304 18.716 -10.337 1.00 53.81 82 ARG A N 1
ATOM 614 C CA . ARG A 1 82 ? 7.361 19.797 -11.321 1.00 53.81 82 ARG A CA 1
ATOM 615 C C . ARG A 1 82 ? 8.829 20.201 -11.436 1.00 53.81 82 ARG A C 1
ATOM 617 O O . ARG A 1 82 ? 9.381 20.761 -10.490 1.00 53.81 82 ARG A O 1
ATOM 624 N N . THR A 1 83 ? 9.475 19.869 -12.549 1.00 54.09 83 THR A N 1
ATOM 625 C CA . THR A 1 83 ? 10.777 20.446 -12.887 1.00 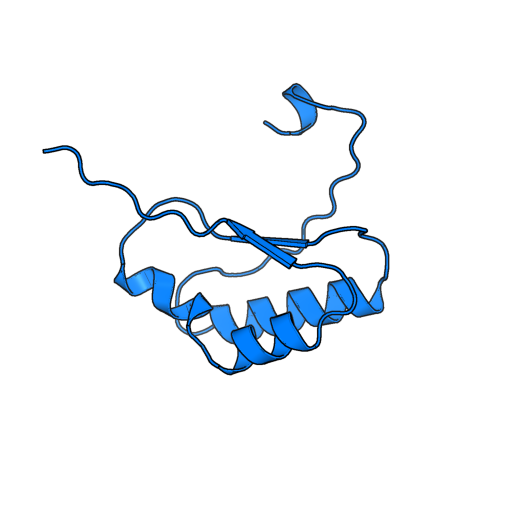54.09 83 THR A CA 1
ATOM 626 C C . THR A 1 83 ? 10.589 21.958 -12.921 1.00 54.09 83 THR A C 1
ATOM 628 O O . THR A 1 83 ? 9.850 22.464 -13.766 1.00 54.09 83 THR A O 1
ATOM 631 N N . SER A 1 84 ? 11.188 22.672 -11.965 1.00 52.97 84 SER A N 1
ATOM 632 C CA . SER A 1 84 ? 11.337 24.119 -12.092 1.00 52.97 84 SER A CA 1
ATOM 633 C C . SER A 1 84 ? 12.182 24.346 -13.338 1.00 52.97 84 SER A C 1
ATOM 635 O O . SER A 1 84 ? 13.310 23.856 -13.408 1.00 52.97 84 SER A O 1
ATOM 637 N N . ARG A 1 85 ? 11.604 25.013 -14.336 1.00 43.09 85 ARG A N 1
ATOM 638 C CA . ARG A 1 85 ? 12.414 25.877 -15.191 1.00 43.09 85 ARG A CA 1
ATOM 639 C C . ARG A 1 85 ? 12.817 27.108 -14.390 1.00 43.09 85 ARG A C 1
ATOM 641 O O . ARG A 1 85 ? 12.107 27.405 -13.398 1.00 43.09 85 ARG A O 1
#